Protein AF-A0A6G2DE54-F1 (afdb_monomer_lite)

Structure (mmCIF, N/CA/C/O backbone):
data_AF-A0A6G2DE54-F1
#
_entry.id   AF-A0A6G2DE54-F1
#
loop_
_atom_site.group_PDB
_atom_site.id
_atom_site.type_symbol
_atom_site.label_atom_id
_atom_site.label_alt_id
_atom_site.label_comp_id
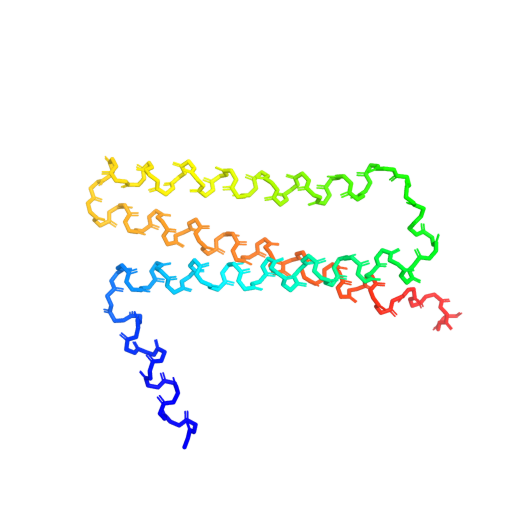_atom_site.label_asym_id
_atom_site.label_entity_id
_atom_site.label_seq_id
_atom_site.pdbx_PDB_ins_code
_atom_site.Cartn_x
_atom_site.Cartn_y
_atom_site.Cartn_z
_atom_site.occupancy
_atom_site.B_iso_or_equiv
_atom_site.auth_seq_id
_atom_site.auth_comp_id
_atom_site.auth_asym_id
_atom_site.auth_atom_id
_atom_site.pdbx_PDB_model_num
ATOM 1 N N . MET A 1 1 ? -22.912 -15.078 -10.789 1.00 60.75 1 MET A N 1
ATOM 2 C CA . MET A 1 1 ? -21.524 -14.977 -10.277 1.00 60.75 1 MET A CA 1
ATOM 3 C C . MET A 1 1 ? -21.071 -13.548 -9.947 1.00 60.75 1 MET A C 1
ATOM 5 O O . MET A 1 1 ? -20.451 -13.380 -8.910 1.00 60.75 1 MET A O 1
ATOM 9 N N . LYS A 1 2 ? -21.380 -12.504 -10.745 1.00 58.28 2 LYS A N 1
ATOM 10 C CA . LYS A 1 2 ? -20.959 -11.117 -10.420 1.00 58.28 2 LYS A CA 1
ATOM 11 C C . LYS A 1 2 ? -21.528 -10.578 -9.095 1.00 58.28 2 LYS A C 1
ATOM 13 O O . LYS A 1 2 ? -20.783 -9.979 -8.335 1.00 58.28 2 LYS A O 1
ATOM 18 N N . ILE A 1 3 ? -22.812 -10.804 -8.808 1.00 71.06 3 ILE A N 1
ATOM 19 C CA . ILE A 1 3 ? -23.468 -10.274 -7.595 1.00 71.06 3 ILE A CA 1
ATOM 20 C C . ILE A 1 3 ? -22.945 -10.966 -6.319 1.00 71.06 3 ILE A C 1
ATOM 22 O O . ILE A 1 3 ? -22.640 -10.293 -5.342 1.00 71.06 3 ILE A O 1
ATOM 26 N N . GLU A 1 4 ? -22.736 -12.284 -6.370 1.00 83.44 4 GLU A N 1
ATOM 27 C CA . GLU A 1 4 ? -22.188 -13.103 -5.272 1.00 83.44 4 GLU A CA 1
ATOM 28 C C . GLU A 1 4 ? -20.806 -12.620 -4.799 1.00 83.44 4 GLU A C 1
ATOM 30 O O . GLU A 1 4 ? -20.587 -12.438 -3.605 1.00 83.44 4 GLU A O 1
ATOM 35 N N . PHE A 1 5 ? -19.882 -12.346 -5.730 1.00 86.62 5 PHE A N 1
ATOM 36 C CA . PHE A 1 5 ? -18.521 -11.924 -5.385 1.00 86.62 5 PHE A CA 1
ATOM 37 C C . PHE A 1 5 ? -18.486 -10.553 -4.697 1.00 86.62 5 PHE A C 1
ATOM 39 O O . PHE A 1 5 ? -17.846 -10.394 -3.662 1.00 86.62 5 PHE A O 1
ATOM 46 N N . PHE A 1 6 ? -19.209 -9.558 -5.223 1.00 87.69 6 PHE A N 1
ATOM 47 C CA . PHE A 1 6 ? -19.276 -8.246 -4.573 1.00 87.69 6 PHE A CA 1
ATOM 48 C C . PHE A 1 6 ? -20.004 -8.302 -3.226 1.00 87.69 6 PHE A C 1
ATOM 50 O O . PHE A 1 6 ? -19.624 -7.573 -2.312 1.00 87.69 6 PHE A O 1
ATOM 57 N N . ASN A 1 7 ? -21.008 -9.171 -3.078 1.00 90.94 7 ASN A N 1
ATOM 58 C CA . ASN A 1 7 ? -21.667 -9.399 -1.792 1.00 90.94 7 ASN A CA 1
ATOM 59 C C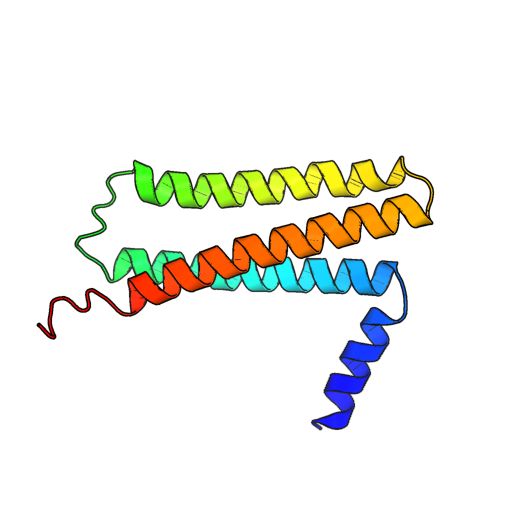 . ASN A 1 7 ? -20.711 -10.022 -0.772 1.00 90.94 7 ASN A C 1
ATOM 61 O O . ASN A 1 7 ? -20.685 -9.580 0.373 1.00 90.94 7 ASN A O 1
ATOM 65 N N . PHE A 1 8 ? -19.873 -10.972 -1.195 1.00 90.00 8 PHE A N 1
ATOM 66 C CA . PHE A 1 8 ? -18.811 -11.525 -0.360 1.00 90.00 8 PHE A CA 1
ATOM 67 C C . PHE A 1 8 ? -17.830 -10.436 0.095 1.00 90.00 8 PHE A C 1
ATOM 69 O O . PHE A 1 8 ? -17.629 -10.263 1.295 1.00 90.00 8 PHE A O 1
ATOM 76 N N . LEU A 1 9 ? -17.297 -9.627 -0.828 1.00 89.00 9 LEU A N 1
ATOM 77 C CA . LEU A 1 9 ? -16.396 -8.524 -0.469 1.00 89.00 9 LEU A CA 1
ATOM 78 C C . LEU A 1 9 ? -17.057 -7.542 0.506 1.00 89.00 9 LEU A C 1
ATOM 80 O O . LEU A 1 9 ? -16.436 -7.126 1.479 1.00 89.00 9 LEU A O 1
ATOM 84 N N . ARG A 1 10 ? -18.337 -7.214 0.282 1.00 90.38 10 ARG A N 1
ATOM 85 C CA . ARG A 1 10 ? -19.114 -6.374 1.201 1.00 90.38 10 ARG A CA 1
ATOM 86 C C . ARG A 1 10 ? -19.271 -7.015 2.572 1.00 90.38 10 ARG A C 1
ATOM 88 O O . ARG A 1 10 ? -19.157 -6.291 3.548 1.00 90.38 10 ARG A O 1
ATOM 95 N N . SER A 1 11 ? -19.502 -8.326 2.657 1.00 91.69 11 SER A N 1
ATOM 96 C CA . SER A 1 11 ? -19.612 -9.025 3.945 1.00 91.69 11 SER A CA 1
ATOM 97 C C . SER A 1 11 ? -18.306 -9.014 4.743 1.00 91.69 11 SER A C 1
ATOM 99 O O . SER A 1 11 ? -18.349 -8.870 5.958 1.00 91.69 11 SER A O 1
ATOM 101 N N . VAL A 1 12 ? -17.150 -9.073 4.071 1.00 90.31 12 VAL A N 1
ATOM 102 C CA . VAL A 1 12 ? -15.831 -9.040 4.728 1.00 90.31 12 VAL A CA 1
ATOM 103 C C . VAL A 1 12 ? -15.564 -7.687 5.395 1.00 90.31 12 VAL A C 1
ATOM 105 O O . VAL A 1 12 ? -14.931 -7.637 6.442 1.00 90.31 12 VAL A O 1
ATOM 108 N N . VAL A 1 13 ? -16.076 -6.592 4.829 1.00 93.75 13 VAL A N 1
ATOM 109 C CA . VAL A 1 13 ? -15.839 -5.226 5.330 1.00 93.75 13 VAL A CA 1
ATOM 110 C C . VAL A 1 13 ? -16.940 -4.703 6.262 1.00 93.75 13 VAL A C 1
ATOM 112 O O . VAL A 1 13 ? -16.984 -3.507 6.538 1.00 93.75 13 VAL A O 1
ATOM 115 N N . GLN A 1 14 ? -17.857 -5.561 6.729 1.00 92.69 14 GLN A N 1
ATOM 116 C CA . GLN A 1 14 ? -18.968 -5.141 7.600 1.00 92.69 14 GLN A CA 1
ATOM 117 C C . GLN A 1 14 ? -18.527 -4.738 9.010 1.00 92.69 14 GLN A C 1
ATOM 119 O O . GLN A 1 14 ? -19.244 -3.991 9.673 1.00 92.69 14 GLN A O 1
ATOM 124 N N . THR A 1 15 ? -17.378 -5.229 9.470 1.00 92.62 15 THR A N 1
ATOM 125 C CA . THR A 1 15 ? -16.807 -4.895 10.778 1.00 92.62 15 THR A CA 1
ATOM 126 C C . THR A 1 15 ? -15.579 -4.004 10.619 1.00 92.62 15 THR A C 1
ATOM 128 O O . THR A 1 15 ? -14.920 -4.018 9.577 1.00 92.62 15 THR A O 1
ATOM 131 N N . GLU A 1 16 ? -15.254 -3.242 11.664 1.00 90.25 16 GLU A N 1
ATOM 132 C CA . GLU A 1 16 ? -14.053 -2.398 11.706 1.00 90.25 16 GLU A CA 1
ATOM 133 C C . GLU A 1 16 ? -12.779 -3.233 11.483 1.00 90.25 16 GLU A C 1
ATOM 135 O O . GLU A 1 16 ? -11.989 -2.936 10.583 1.00 90.25 16 GLU A O 1
ATOM 140 N N . ASP A 1 17 ? -12.642 -4.350 12.200 1.00 87.19 17 ASP A N 1
ATOM 141 C CA . ASP A 1 17 ? -11.527 -5.290 12.031 1.00 87.19 17 ASP A CA 1
ATOM 142 C C . ASP A 1 17 ? -11.494 -5.911 10.630 1.00 87.19 17 ASP A C 1
ATOM 144 O O . ASP A 1 17 ? -10.434 -6.026 10.013 1.00 87.19 17 ASP A O 1
ATOM 148 N N . GLY A 1 18 ? -12.661 -6.282 10.094 1.00 90.94 18 GLY A N 1
ATOM 149 C CA . GLY A 1 18 ? -12.789 -6.856 8.758 1.00 90.94 18 GLY A CA 1
ATOM 150 C C . GLY A 1 18 ? -12.352 -5.880 7.667 1.00 90.94 18 GLY A C 1
ATOM 151 O O . GLY A 1 18 ? -11.638 -6.262 6.739 1.00 90.94 18 GLY A O 1
ATOM 152 N N . LEU A 1 19 ? -12.691 -4.597 7.814 1.00 92.94 19 LEU A N 1
ATOM 153 C CA . LEU A 1 19 ? -12.241 -3.532 6.921 1.00 92.94 19 LEU A CA 1
ATOM 154 C C . LEU A 1 19 ? -10.718 -3.339 6.978 1.00 92.94 19 LEU A C 1
ATOM 156 O O . LEU A 1 19 ? -10.086 -3.188 5.930 1.00 92.94 19 LEU A O 1
ATOM 160 N N . VAL A 1 20 ? -10.120 -3.355 8.174 1.00 90.50 20 VAL A N 1
ATOM 161 C CA . VAL A 1 20 ? -8.659 -3.246 8.337 1.00 90.50 20 VAL A CA 1
ATOM 162 C C . VAL A 1 20 ? -7.954 -4.450 7.712 1.00 90.50 20 VAL A C 1
ATOM 164 O O . VAL A 1 20 ? -7.030 -4.271 6.920 1.00 90.50 20 VAL A O 1
ATOM 167 N N . LEU A 1 21 ? -8.410 -5.673 7.995 1.00 91.25 21 LEU A N 1
ATOM 168 C CA . LEU A 1 21 ? -7.850 -6.894 7.407 1.00 91.25 21 LEU A CA 1
ATOM 169 C C . LEU A 1 21 ? -7.979 -6.905 5.882 1.00 91.25 21 LEU A C 1
ATOM 171 O O . LEU A 1 21 ? -7.035 -7.275 5.182 1.00 91.25 21 LEU A O 1
ATOM 175 N N . TYR A 1 22 ? -9.115 -6.445 5.358 1.00 93.62 22 TYR A N 1
ATOM 176 C CA . TYR A 1 22 ? -9.319 -6.284 3.924 1.00 93.62 22 TYR A CA 1
ATOM 177 C C . TYR A 1 22 ? -8.320 -5.293 3.312 1.00 93.62 22 TYR A C 1
ATOM 179 O O . TYR A 1 22 ? -7.715 -5.581 2.277 1.00 93.62 22 TYR A O 1
ATOM 187 N N . ALA A 1 23 ? -8.094 -4.149 3.964 1.00 93.12 23 ALA A N 1
ATOM 188 C CA . ALA A 1 23 ? -7.117 -3.161 3.516 1.00 93.12 23 ALA A CA 1
ATOM 189 C C . ALA A 1 23 ? -5.680 -3.713 3.543 1.00 93.12 23 ALA A C 1
ATOM 191 O O . ALA A 1 23 ? -4.936 -3.513 2.586 1.00 93.12 23 ALA A O 1
ATOM 192 N N . LEU A 1 24 ? -5.300 -4.462 4.583 1.00 91.81 24 LEU A N 1
ATOM 193 C CA . LEU A 1 24 ? -3.992 -5.122 4.665 1.00 91.81 24 LEU A CA 1
ATOM 194 C C . LEU A 1 24 ? -3.804 -6.167 3.557 1.00 91.81 24 LEU A C 1
ATOM 196 O O . LEU A 1 24 ? -2.755 -6.199 2.913 1.00 91.81 24 LEU A O 1
ATOM 200 N N . ALA A 1 25 ? -4.824 -6.983 3.278 1.00 92.69 25 ALA A N 1
ATOM 201 C CA . ALA A 1 25 ? -4.787 -7.944 2.176 1.00 92.69 25 ALA A CA 1
ATOM 202 C C . ALA A 1 25 ? -4.627 -7.248 0.812 1.00 92.69 25 ALA A C 1
ATOM 204 O O . ALA A 1 25 ? -3.870 -7.715 -0.048 1.00 92.69 25 ALA A O 1
ATOM 205 N N . LEU A 1 26 ? -5.295 -6.104 0.623 1.00 94.12 26 LEU A N 1
ATOM 206 C CA . LEU A 1 26 ? -5.144 -5.275 -0.570 1.00 94.12 26 LEU A CA 1
ATOM 207 C C . LEU A 1 26 ? -3.719 -4.717 -0.686 1.00 94.12 26 LEU A C 1
ATOM 209 O O . LEU A 1 26 ? -3.122 -4.821 -1.755 1.00 94.12 26 LEU A O 1
ATOM 213 N N . ILE A 1 27 ? -3.154 -4.198 0.408 1.00 93.12 27 ILE A N 1
ATOM 214 C CA . ILE A 1 27 ? -1.771 -3.704 0.468 1.00 93.12 27 ILE A CA 1
ATOM 215 C C . ILE A 1 27 ? -0.781 -4.793 0.050 1.00 93.12 27 ILE A C 1
ATOM 217 O O . ILE A 1 27 ? 0.036 -4.563 -0.839 1.00 93.12 27 ILE A O 1
ATOM 221 N N . VAL A 1 28 ? -0.877 -5.989 0.638 1.00 92.19 28 VAL A N 1
ATOM 222 C CA . VAL A 1 28 ? 0.013 -7.114 0.305 1.00 92.19 28 VAL A CA 1
ATOM 223 C C . VAL A 1 28 ? -0.106 -7.476 -1.175 1.00 92.19 28 VAL A C 1
ATOM 225 O O . VAL A 1 28 ? 0.903 -7.634 -1.860 1.00 92.19 28 VAL A O 1
ATOM 228 N N . SER A 1 29 ? -1.333 -7.546 -1.694 1.00 93.94 29 SER A N 1
ATOM 229 C CA . SER A 1 29 ? -1.579 -7.835 -3.111 1.00 93.94 29 SER A CA 1
ATOM 230 C C . SER A 1 29 ? -0.953 -6.774 -4.023 1.00 93.94 29 SER A C 1
ATOM 232 O O . SER A 1 29 ? -0.300 -7.110 -5.011 1.00 93.94 29 SER A O 1
ATOM 234 N N . MET A 1 30 ? -1.103 -5.491 -3.680 1.00 93.31 30 MET A N 1
ATOM 235 C CA . MET A 1 30 ? -0.510 -4.381 -4.426 1.00 93.31 30 MET A CA 1
ATOM 236 C C . MET A 1 30 ? 1.019 -4.399 -4.371 1.00 93.31 30 MET A C 1
ATOM 238 O O . MET A 1 30 ? 1.649 -4.170 -5.397 1.00 93.31 30 MET A O 1
ATOM 242 N N . GLU A 1 31 ? 1.624 -4.707 -3.222 1.00 91.00 31 GLU A N 1
ATOM 243 C CA . GLU A 1 31 ? 3.081 -4.808 -3.078 1.00 91.00 31 GLU A CA 1
ATOM 244 C C . GLU A 1 31 ? 3.679 -5.942 -3.913 1.00 91.00 31 GLU A C 1
ATOM 246 O O . GLU A 1 31 ? 4.735 -5.754 -4.522 1.00 91.00 31 GLU A O 1
ATOM 251 N N . ILE A 1 32 ? 2.995 -7.090 -3.999 1.00 91.25 32 ILE A N 1
ATOM 252 C CA . ILE A 1 32 ? 3.403 -8.203 -4.868 1.00 91.25 32 ILE A CA 1
ATOM 253 C C . ILE A 1 32 ? 3.397 -7.753 -6.331 1.00 91.25 32 ILE A C 1
ATOM 255 O O . ILE A 1 32 ? 4.392 -7.930 -7.036 1.00 91.25 32 ILE A O 1
ATOM 259 N N . ILE A 1 33 ? 2.303 -7.133 -6.789 1.00 92.31 33 ILE A N 1
ATOM 260 C CA . ILE A 1 33 ? 2.196 -6.631 -8.167 1.00 92.31 33 ILE A CA 1
ATOM 261 C C . ILE A 1 33 ? 3.258 -5.558 -8.425 1.00 92.31 33 ILE A C 1
ATOM 263 O O . ILE A 1 33 ? 3.905 -5.562 -9.473 1.00 92.31 33 ILE A O 1
ATOM 267 N N . ASP A 1 34 ? 3.475 -4.653 -7.474 1.00 89.00 34 ASP A N 1
ATOM 268 C CA . ASP A 1 34 ? 4.446 -3.572 -7.605 1.00 89.00 34 ASP A CA 1
ATOM 269 C C . ASP A 1 34 ? 5.881 -4.097 -7.664 1.00 89.00 34 ASP A C 1
ATOM 271 O O . ASP A 1 34 ? 6.681 -3.629 -8.469 1.00 89.00 34 ASP A O 1
ATOM 275 N N . PHE A 1 35 ? 6.208 -5.112 -6.863 1.00 86.44 35 PHE A N 1
ATOM 276 C CA . PHE A 1 35 ? 7.503 -5.778 -6.931 1.00 86.44 35 PHE A CA 1
ATOM 277 C C . PHE A 1 35 ? 7.716 -6.441 -8.296 1.00 86.44 35 PHE A C 1
ATOM 279 O O . PHE A 1 35 ? 8.710 -6.158 -8.959 1.00 86.44 35 PHE A O 1
ATOM 286 N N . VAL A 1 36 ? 6.755 -7.249 -8.758 1.00 88.56 36 VAL A N 1
ATOM 287 C CA . VAL A 1 36 ? 6.843 -7.935 -10.057 1.00 88.56 36 VAL A CA 1
ATOM 288 C C . VAL A 1 36 ? 6.970 -6.931 -11.207 1.00 88.56 36 VAL A C 1
ATOM 290 O O . VAL A 1 36 ? 7.867 -7.054 -12.039 1.00 88.56 36 VAL A O 1
ATOM 293 N N . THR A 1 37 ? 6.112 -5.909 -11.249 1.00 86.88 37 THR A N 1
ATOM 294 C CA . THR A 1 37 ? 6.147 -4.882 -12.306 1.00 86.88 37 THR A CA 1
ATOM 295 C C . THR A 1 37 ? 7.422 -4.045 -12.258 1.00 86.88 37 THR A C 1
ATOM 297 O O . THR A 1 37 ? 7.978 -3.743 -13.312 1.00 86.88 37 THR A O 1
ATOM 300 N N . GLY A 1 38 ? 7.935 -3.730 -11.066 1.00 83.25 38 GLY A N 1
ATOM 301 C CA . GLY A 1 38 ? 9.221 -3.059 -10.883 1.00 83.25 38 GLY A CA 1
ATOM 302 C C . GLY A 1 38 ? 10.407 -3.896 -11.368 1.00 83.25 38 GLY A C 1
ATOM 303 O O . GLY A 1 38 ? 11.282 -3.369 -12.056 1.00 83.25 38 GLY A O 1
ATOM 304 N N . THR A 1 39 ? 10.421 -5.203 -11.083 1.00 82.12 39 THR A N 1
ATOM 305 C CA . THR A 1 39 ? 11.453 -6.128 -11.577 1.00 82.12 39 THR A CA 1
ATOM 306 C C . THR A 1 39 ? 11.428 -6.227 -13.099 1.00 82.12 39 THR A C 1
ATOM 308 O O . THR A 1 39 ? 12.470 -6.089 -13.735 1.00 82.12 39 THR A O 1
ATOM 311 N N . ILE A 1 40 ? 10.248 -6.402 -13.702 1.00 83.56 40 ILE A N 1
ATOM 312 C CA . ILE A 1 40 ? 10.109 -6.450 -15.165 1.00 83.56 40 ILE A CA 1
ATOM 313 C C . ILE A 1 40 ? 10.568 -5.122 -15.788 1.00 83.56 40 ILE A C 1
ATOM 315 O O . ILE A 1 40 ? 11.318 -5.128 -16.762 1.00 83.56 40 ILE A O 1
ATOM 319 N N . ALA A 1 41 ? 10.183 -3.980 -15.207 1.00 80.44 41 ALA A N 1
ATOM 320 C CA . ALA A 1 41 ? 10.577 -2.660 -15.698 1.00 80.44 41 ALA A CA 1
ATOM 321 C C . ALA A 1 41 ? 12.099 -2.456 -15.699 1.00 80.44 41 ALA A C 1
ATOM 323 O O . ALA A 1 41 ? 12.623 -1.826 -16.617 1.00 80.44 41 ALA A O 1
ATOM 324 N N . ALA A 1 42 ? 12.794 -2.989 -14.690 1.00 76.00 42 ALA A N 1
ATOM 325 C CA . ALA A 1 42 ? 14.250 -2.945 -14.598 1.00 76.00 42 ALA A CA 1
ATOM 326 C C . ALA A 1 42 ? 14.939 -3.857 -15.626 1.00 76.00 42 ALA A C 1
ATOM 328 O O . ALA A 1 42 ? 15.985 -3.491 -16.143 1.00 76.00 42 ALA A O 1
ATOM 329 N N . ILE A 1 43 ? 14.355 -5.018 -15.945 1.00 76.19 43 ILE A N 1
ATOM 330 C CA . ILE A 1 43 ? 14.902 -5.941 -16.955 1.00 76.19 43 ILE A CA 1
ATOM 331 C C . ILE A 1 43 ? 14.747 -5.372 -18.375 1.00 76.19 43 ILE A C 1
ATOM 333 O O . ILE A 1 43 ? 15.642 -5.533 -19.199 1.00 76.19 43 ILE A O 1
ATOM 337 N N . ILE A 1 44 ? 13.614 -4.726 -18.676 1.00 74.56 44 ILE A N 1
ATOM 338 C CA . ILE A 1 44 ? 13.281 -4.273 -20.039 1.00 74.56 44 ILE A CA 1
ATOM 339 C C . ILE A 1 44 ? 13.984 -2.963 -20.424 1.00 74.56 44 ILE A C 1
ATOM 341 O O . ILE A 1 44 ? 14.229 -2.744 -21.607 1.00 74.56 44 ILE A O 1
ATOM 345 N N . ASN A 1 45 ? 14.307 -2.084 -19.471 1.00 67.00 45 ASN A N 1
ATOM 346 C CA . ASN A 1 45 ? 14.933 -0.795 -19.772 1.00 67.00 45 ASN A CA 1
ATOM 347 C C . ASN A 1 45 ? 16.464 -0.861 -19.612 1.00 67.00 45 ASN A C 1
ATOM 349 O O . ASN A 1 45 ? 16.940 -0.745 -18.482 1.00 67.00 45 ASN A O 1
ATOM 353 N N . PRO A 1 46 ? 17.249 -0.965 -20.704 1.00 59.19 46 PRO A N 1
ATOM 354 C CA . PRO A 1 46 ? 18.714 -0.999 -20.632 1.00 59.19 46 PRO A CA 1
ATOM 355 C C . PRO A 1 46 ? 19.331 0.316 -20.119 1.00 59.19 46 PRO A C 1
ATOM 357 O O . PRO A 1 46 ? 20.439 0.293 -19.591 1.00 59.19 46 PRO A O 1
ATOM 360 N N . ASP A 1 47 ? 18.602 1.439 -20.216 1.00 59.88 47 ASP A N 1
ATOM 361 C CA . ASP A 1 47 ? 18.985 2.751 -19.658 1.00 59.88 47 ASP A CA 1
ATOM 362 C C . ASP A 1 47 ? 18.795 2.844 -18.141 1.00 59.88 47 ASP A C 1
ATOM 364 O O . ASP A 1 47 ? 19.366 3.723 -17.485 1.00 59.88 47 ASP A O 1
ATOM 368 N N . ILE A 1 48 ? 18.019 1.926 -17.550 1.00 57.06 48 ILE A N 1
ATOM 369 C CA . ILE A 1 48 ? 18.125 1.659 -16.120 1.00 57.06 48 ILE A CA 1
ATOM 370 C C . ILE A 1 48 ? 19.406 0.845 -15.973 1.00 57.06 48 ILE A C 1
ATOM 372 O O . ILE A 1 48 ? 19.388 -0.354 -15.701 1.00 57.06 48 ILE A O 1
ATOM 376 N N . GLU A 1 49 ? 20.551 1.515 -16.148 1.00 49.50 49 GLU A N 1
ATOM 377 C CA . GLU A 1 49 ? 21.779 1.023 -15.560 1.00 49.50 49 GLU A CA 1
ATOM 378 C C . GLU A 1 49 ? 21.406 0.667 -14.125 1.00 49.50 49 GLU A C 1
ATOM 380 O O . GLU A 1 49 ? 20.803 1.472 -13.402 1.00 49.50 49 GLU A O 1
ATOM 385 N N . TYR A 1 50 ? 21.794 -0.521 -13.683 1.00 49.00 50 TYR A N 1
ATOM 386 C CA . TYR A 1 50 ? 21.797 -0.881 -12.272 1.00 49.00 50 TYR A CA 1
ATOM 387 C C . TYR A 1 50 ? 22.829 -0.007 -11.515 1.00 49.00 50 TYR A C 1
ATOM 389 O O . TYR A 1 50 ? 23.576 -0.480 -10.666 1.00 49.00 50 TYR A O 1
ATOM 397 N N . LYS A 1 51 ? 22.909 1.299 -11.815 1.00 49.06 51 LYS A N 1
ATOM 398 C CA . LYS A 1 51 ? 23.425 2.343 -10.948 1.00 49.06 51 LYS A CA 1
ATOM 399 C C . LYS A 1 51 ? 22.593 2.248 -9.690 1.00 49.06 51 LYS A C 1
ATOM 401 O O . LYS A 1 51 ? 21.470 2.742 -9.605 1.00 49.06 51 LYS A O 1
ATOM 406 N N . SER A 1 52 ? 23.170 1.537 -8.734 1.00 54.50 52 SER A N 1
ATOM 407 C CA . SER A 1 52 ? 22.531 0.955 -7.562 1.00 54.50 52 SER A CA 1
ATOM 408 C C . SER A 1 52 ? 21.560 1.888 -6.829 1.00 54.50 52 SER A C 1
ATOM 410 O O . SER A 1 52 ? 20.595 1.422 -6.243 1.00 54.50 52 SER A O 1
ATOM 412 N N . LYS A 1 53 ? 21.726 3.208 -6.926 1.00 58.00 53 LYS A N 1
ATOM 413 C CA . LYS A 1 53 ? 20.932 4.219 -6.225 1.00 58.00 53 LYS A CA 1
ATOM 414 C C . LYS A 1 53 ? 19.430 4.224 -6.550 1.00 58.00 53 LYS A C 1
ATOM 416 O O . LYS A 1 53 ? 18.644 4.374 -5.622 1.00 58.00 53 LYS A O 1
ATOM 421 N N . ILE A 1 54 ? 18.999 4.058 -7.808 1.00 64.44 54 ILE A N 1
ATOM 422 C CA . ILE A 1 54 ? 17.559 4.174 -8.152 1.00 64.44 54 ILE A CA 1
ATOM 423 C C . ILE A 1 54 ? 16.785 2.918 -7.725 1.00 64.44 54 ILE A C 1
ATOM 425 O O . ILE A 1 54 ? 15.739 3.025 -7.085 1.00 64.44 54 ILE A O 1
ATOM 429 N N . GLY A 1 55 ? 17.322 1.730 -8.023 1.00 64.06 55 GLY A N 1
ATOM 430 C CA . GLY A 1 55 ? 16.739 0.458 -7.583 1.00 64.06 55 GLY A CA 1
ATOM 431 C C . GLY A 1 55 ? 16.747 0.310 -6.057 1.00 64.06 55 GLY A C 1
ATOM 432 O O . GLY A 1 55 ? 15.732 -0.069 -5.472 1.00 64.06 55 GLY A O 1
ATOM 433 N N . ILE A 1 56 ? 17.850 0.695 -5.400 1.00 67.81 56 ILE A N 1
ATOM 434 C CA . ILE A 1 56 ? 17.962 0.671 -3.933 1.00 67.81 56 ILE A CA 1
ATOM 435 C C . ILE A 1 56 ? 16.978 1.650 -3.289 1.00 67.81 56 ILE A C 1
ATOM 437 O O . ILE A 1 56 ? 16.314 1.263 -2.335 1.00 67.81 56 ILE A O 1
ATOM 441 N N . ASN A 1 57 ? 16.808 2.873 -3.806 1.00 73.56 57 ASN A N 1
ATOM 442 C CA . ASN A 1 57 ? 15.827 3.809 -3.242 1.00 73.56 57 ASN A CA 1
ATOM 443 C C . ASN A 1 57 ? 14.388 3.285 -3.348 1.00 73.56 57 ASN A C 1
ATOM 445 O O . ASN A 1 57 ? 13.606 3.462 -2.415 1.00 73.56 57 ASN A O 1
ATOM 449 N N . GLY A 1 58 ? 14.041 2.611 -4.450 1.00 72.19 58 GLY A N 1
ATOM 450 C CA . GLY A 1 58 ? 12.736 1.962 -4.597 1.00 72.19 58 GLY A CA 1
ATOM 451 C C . GLY A 1 58 ? 12.517 0.850 -3.566 1.00 72.19 58 GLY A C 1
ATOM 452 O O . GLY A 1 58 ? 11.462 0.788 -2.935 1.00 72.19 58 GLY A O 1
ATOM 453 N N . LEU A 1 59 ? 13.534 0.014 -3.340 1.00 75.94 59 LEU A N 1
ATOM 454 C CA . LEU A 1 59 ? 13.481 -1.056 -2.342 1.00 75.94 59 LEU A CA 1
ATOM 455 C C . LEU A 1 59 ? 13.451 -0.509 -0.905 1.00 75.94 59 LEU A C 1
ATOM 457 O O . LEU A 1 59 ? 12.668 -0.982 -0.086 1.00 75.94 59 LEU A O 1
ATOM 461 N N . LEU A 1 60 ? 14.243 0.523 -0.603 1.00 77.62 60 LEU A N 1
ATOM 462 C CA . LEU A 1 60 ? 14.249 1.197 0.698 1.00 77.62 60 LEU A CA 1
ATOM 463 C C . LEU A 1 60 ? 12.896 1.839 1.010 1.00 77.62 60 LEU A C 1
ATOM 465 O O . LEU A 1 60 ? 12.424 1.712 2.136 1.00 77.62 60 LEU A O 1
ATOM 469 N N . ARG A 1 61 ? 12.234 2.460 0.022 1.00 76.50 61 ARG A N 1
ATOM 470 C CA . ARG A 1 61 ? 10.868 2.991 0.173 1.00 76.50 61 ARG A CA 1
ATOM 471 C C . ARG A 1 61 ? 9.893 1.886 0.593 1.00 76.50 61 ARG A C 1
ATOM 473 O O . ARG A 1 61 ? 9.170 2.066 1.569 1.00 76.50 61 ARG A O 1
ATOM 480 N N . LYS A 1 62 ? 9.935 0.720 -0.061 1.00 80.75 62 LYS A N 1
ATOM 481 C CA . LYS A 1 62 ? 9.097 -0.445 0.290 1.00 80.75 62 LYS A CA 1
ATOM 482 C C . LYS A 1 62 ? 9.380 -0.964 1.699 1.00 80.75 62 LYS A C 1
ATOM 484 O O . LYS A 1 62 ? 8.459 -1.119 2.493 1.00 80.75 62 LYS A O 1
ATOM 489 N N . ILE A 1 63 ? 10.655 -1.170 2.035 1.00 84.25 63 ILE A N 1
ATOM 490 C CA . ILE A 1 63 ? 11.062 -1.638 3.368 1.00 84.25 63 ILE A CA 1
ATOM 491 C C . ILE A 1 63 ? 10.630 -0.633 4.442 1.00 84.25 63 ILE A C 1
ATOM 493 O O . ILE A 1 63 ? 10.069 -1.037 5.456 1.00 84.25 63 ILE A O 1
ATOM 497 N N . SER A 1 64 ? 10.822 0.670 4.211 1.00 82.38 64 SER A N 1
ATOM 498 C CA . SER A 1 64 ? 10.394 1.716 5.147 1.00 82.38 64 SER A CA 1
ATOM 499 C C . SER A 1 64 ? 8.882 1.733 5.354 1.00 82.38 64 SER A C 1
ATOM 501 O O . SER A 1 64 ? 8.428 1.893 6.484 1.00 82.38 64 SER A O 1
ATOM 503 N N . GLY A 1 65 ? 8.103 1.495 4.296 1.00 83.81 65 GLY A N 1
ATOM 504 C CA . GLY A 1 65 ? 6.659 1.375 4.394 1.00 83.81 65 GLY A CA 1
ATOM 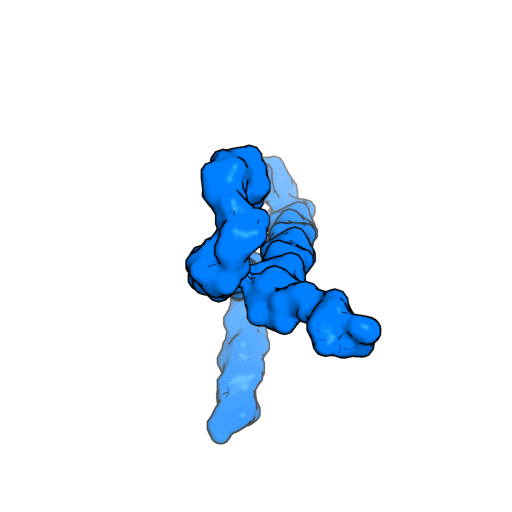505 C C . GLY A 1 65 ? 6.249 0.173 5.247 1.00 83.81 65 GLY A C 1
ATOM 506 O O . GLY A 1 65 ? 5.435 0.311 6.158 1.00 83.81 65 GLY A O 1
ATOM 507 N N . VAL A 1 66 ? 6.791 -1.011 4.962 1.00 85.94 66 VAL A N 1
ATOM 508 C CA . VAL A 1 66 ? 6.445 -2.229 5.713 1.00 85.94 66 VAL A CA 1
ATOM 509 C C . VAL A 1 66 ? 6.877 -2.107 7.179 1.00 85.94 66 VAL A C 1
ATOM 511 O O . VAL A 1 66 ? 6.129 -2.500 8.072 1.00 85.94 66 VAL A O 1
ATOM 514 N N . LEU A 1 67 ? 8.039 -1.501 7.449 1.00 87.56 67 LEU A N 1
ATOM 515 C CA . LEU A 1 67 ? 8.482 -1.164 8.807 1.00 87.56 67 LEU A CA 1
ATOM 516 C C . LEU A 1 67 ? 7.509 -0.216 9.509 1.00 87.56 67 LEU A C 1
ATOM 518 O O . LEU A 1 67 ? 7.188 -0.431 10.676 1.00 87.56 67 LEU A O 1
ATOM 522 N N . LEU A 1 68 ? 7.004 0.795 8.797 1.00 86.50 68 LEU A N 1
ATOM 523 C CA . LEU A 1 68 ? 5.999 1.705 9.330 1.00 86.50 68 LEU A CA 1
ATOM 524 C C . LEU A 1 68 ? 4.736 0.935 9.740 1.00 86.50 68 LEU A C 1
ATOM 526 O O . LEU A 1 68 ? 4.272 1.097 10.863 1.00 86.50 68 LEU A O 1
ATOM 530 N N . LEU A 1 69 ? 4.220 0.044 8.887 1.00 89.44 69 LEU A N 1
ATOM 531 C CA . LEU A 1 69 ? 3.060 -0.789 9.226 1.00 89.44 69 LEU A CA 1
ATOM 532 C C . LEU A 1 69 ? 3.334 -1.701 10.430 1.00 89.44 69 LEU A C 1
ATOM 534 O O . LEU A 1 69 ? 2.507 -1.771 11.337 1.00 89.44 69 LEU A O 1
ATOM 538 N N . MET A 1 70 ? 4.504 -2.345 10.488 1.00 89.50 70 MET A N 1
ATOM 539 C CA . MET A 1 70 ? 4.885 -3.215 11.608 1.00 89.50 70 MET A CA 1
ATOM 540 C C . MET A 1 70 ? 4.936 -2.491 12.957 1.00 89.50 70 MET A C 1
ATOM 542 O O . MET A 1 70 ? 4.701 -3.123 13.981 1.00 89.50 70 MET A O 1
ATOM 546 N N . ILE A 1 71 ? 5.240 -1.192 12.974 1.00 90.00 71 ILE A N 1
ATOM 547 C CA . ILE A 1 71 ? 5.279 -0.391 14.204 1.00 90.00 71 ILE A CA 1
ATOM 548 C C . ILE A 1 71 ? 3.901 0.197 14.513 1.00 90.00 71 ILE A C 1
ATOM 550 O O . ILE A 1 71 ? 3.440 0.140 15.653 1.00 90.00 71 ILE A O 1
ATOM 554 N N . LEU A 1 72 ? 3.237 0.771 13.508 1.00 89.12 72 LEU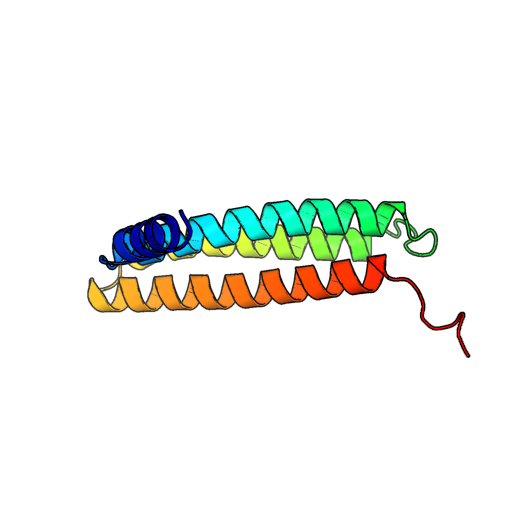 A N 1
ATOM 555 C CA . LEU A 1 72 ? 2.002 1.515 13.722 1.00 89.12 72 LEU A CA 1
ATOM 556 C C . LEU A 1 72 ? 0.791 0.610 13.975 1.00 89.12 72 LEU A C 1
ATOM 558 O O . LEU A 1 72 ? -0.116 1.032 14.690 1.00 89.12 72 LEU A O 1
ATOM 562 N N . ILE A 1 73 ? 0.782 -0.623 13.448 1.00 89.50 73 ILE A N 1
ATOM 563 C CA . ILE A 1 73 ? -0.311 -1.570 13.703 1.00 89.50 73 ILE A CA 1
ATOM 564 C C . ILE A 1 73 ? -0.359 -1.983 15.184 1.00 89.50 73 ILE A C 1
ATOM 566 O O . ILE A 1 73 ? -1.398 -1.805 15.805 1.00 89.50 73 ILE A O 1
ATOM 570 N N . PRO A 1 74 ? 0.730 -2.456 15.819 1.00 89.44 74 PRO A N 1
ATOM 571 C CA . PRO A 1 74 ? 0.720 -2.708 17.260 1.00 89.44 74 PRO A CA 1
ATOM 572 C C . PRO A 1 74 ? 0.501 -1.439 18.089 1.00 89.44 74 PRO A C 1
ATOM 574 O O . PRO A 1 74 ? -0.179 -1.483 19.112 1.00 89.44 74 PRO A O 1
ATOM 577 N N . ALA A 1 75 ? 1.047 -0.297 17.653 1.00 89.19 75 ALA A N 1
ATOM 578 C CA . ALA A 1 75 ? 0.876 0.967 18.364 1.00 89.19 75 ALA A CA 1
ATOM 579 C C . ALA A 1 75 ? -0.591 1.418 18.431 1.00 89.19 75 ALA A C 1
ATOM 581 O O . ALA A 1 75 ? -0.973 2.086 19.390 1.00 89.19 75 ALA A O 1
ATOM 582 N N . SER A 1 76 ? -1.434 1.033 17.465 1.00 88.94 76 SER A N 1
ATOM 583 C CA . SER A 1 76 ? -2.853 1.394 17.486 1.00 88.94 76 SER A CA 1
ATOM 584 C C . SER A 1 76 ? -3.617 0.776 18.657 1.00 88.94 76 SER A C 1
ATOM 586 O O . SER A 1 76 ? -4.638 1.326 19.055 1.00 88.94 76 SER A O 1
ATOM 588 N N . VAL A 1 77 ? -3.127 -0.332 19.226 1.00 88.75 77 VAL A N 1
ATOM 589 C CA . VAL A 1 77 ? -3.726 -0.997 20.398 1.00 88.75 77 VAL A CA 1
ATOM 590 C C . VAL A 1 77 ? -3.605 -0.129 21.657 1.00 88.75 77 VAL A C 1
ATOM 592 O O . VAL A 1 77 ? -4.377 -0.283 22.597 1.00 88.75 77 VAL A O 1
ATOM 595 N N . LEU A 1 78 ? -2.662 0.819 21.677 1.00 91.31 78 LEU A N 1
ATOM 596 C CA . LEU A 1 78 ? -2.493 1.773 22.777 1.00 91.31 78 LEU A CA 1
ATOM 597 C C . LEU A 1 78 ? -3.527 2.908 22.744 1.00 91.31 78 LEU A C 1
ATOM 599 O O . LEU A 1 78 ? -3.623 3.681 23.697 1.00 91.31 78 LEU A O 1
ATOM 603 N N . LEU A 1 79 ? -4.267 3.047 21.642 1.00 90.69 79 LEU A N 1
ATOM 604 C CA . LEU A 1 79 ? -5.264 4.092 21.460 1.00 90.69 79 LEU A CA 1
ATOM 605 C C . LEU A 1 79 ? -6.654 3.588 21.876 1.00 90.69 79 LEU A C 1
ATOM 607 O O . LEU A 1 79 ? -6.939 2.397 21.757 1.00 90.69 79 LEU A O 1
ATOM 611 N N . PRO A 1 80 ? -7.557 4.486 22.317 1.00 91.31 80 PRO A N 1
ATOM 612 C CA . PRO A 1 80 ? -8.958 4.135 22.531 1.00 91.31 80 PRO A CA 1
ATOM 613 C C . PRO A 1 80 ? -9.556 3.495 21.277 1.00 91.31 80 PRO A C 1
ATOM 615 O O . PRO A 1 80 ? -9.272 3.964 20.180 1.00 91.31 80 PRO A O 1
ATOM 618 N N . GLU A 1 81 ? -10.416 2.490 21.443 1.00 82.44 81 GLU A N 1
ATOM 619 C CA . GLU A 1 81 ? -10.936 1.612 20.377 1.00 82.44 81 GLU A CA 1
ATOM 620 C C . GLU A 1 81 ? -11.272 2.352 19.065 1.00 82.44 81 GLU A C 1
ATOM 622 O O . GLU A 1 81 ? -10.653 2.113 18.028 1.00 82.44 81 GLU A O 1
ATOM 627 N N . LYS A 1 82 ? -12.145 3.368 19.130 1.00 87.50 82 LYS A N 1
ATOM 628 C CA . LYS A 1 82 ? -12.540 4.163 17.951 1.00 87.50 82 LYS A CA 1
ATOM 629 C C . LYS A 1 82 ? -11.397 4.975 17.338 1.00 87.50 82 LYS A C 1
ATOM 631 O O . LYS A 1 82 ? -11.334 5.149 16.124 1.00 87.50 82 LYS A O 1
ATOM 636 N N . THR A 1 83 ? -10.493 5.490 18.165 1.00 90.25 83 THR A N 1
ATOM 637 C CA . THR A 1 83 ? -9.321 6.252 17.714 1.00 90.25 83 THR A CA 1
ATOM 638 C C . THR A 1 83 ? -8.289 5.326 17.072 1.00 90.25 83 THR A C 1
ATOM 640 O O . THR A 1 83 ? -7.714 5.681 16.045 1.00 90.25 83 THR A O 1
ATOM 643 N N . GLY A 1 84 ? -8.086 4.134 17.640 1.00 89.88 84 GLY A N 1
ATOM 644 C CA . GLY A 1 84 ? -7.207 3.096 17.106 1.00 89.88 84 GLY A CA 1
ATOM 645 C C . GLY A 1 84 ? -7.644 2.643 15.716 1.00 89.88 84 GLY A C 1
ATOM 646 O O . GLY A 1 84 ? -6.819 2.612 14.803 1.00 89.88 84 GLY A O 1
ATOM 647 N N . PHE A 1 85 ? -8.944 2.403 15.519 1.00 90.81 85 PHE A N 1
ATOM 648 C CA . PHE A 1 85 ? -9.499 2.077 14.204 1.00 90.81 85 PHE A CA 1
ATOM 649 C C . PHE A 1 85 ? -9.265 3.192 13.175 1.00 90.81 85 PHE A C 1
ATOM 651 O O . PHE A 1 85 ? -8.703 2.940 12.108 1.00 90.81 85 PHE A O 1
ATOM 658 N N . VAL A 1 86 ? -9.643 4.438 13.489 1.00 92.50 86 VAL A N 1
ATOM 659 C CA . VAL A 1 86 ? -9.472 5.576 12.564 1.00 92.50 86 VAL A CA 1
ATOM 660 C C . VAL A 1 86 ? -7.999 5.779 12.202 1.00 92.50 86 VAL A C 1
ATOM 662 O O . VAL A 1 86 ? -7.672 6.041 11.041 1.00 92.50 86 VAL A O 1
ATOM 665 N N . PHE A 1 87 ? -7.104 5.620 13.176 1.00 92.75 87 PHE A N 1
ATOM 666 C CA . PHE A 1 87 ? -5.662 5.687 12.978 1.00 92.75 87 PHE A CA 1
ATOM 667 C C . PHE A 1 87 ? -5.165 4.598 12.014 1.00 92.75 87 PHE A C 1
ATOM 669 O O . PHE A 1 87 ? -4.556 4.927 10.993 1.00 92.75 87 PHE A O 1
ATOM 676 N N . LEU A 1 88 ? -5.488 3.324 12.275 1.00 92.44 88 LEU A N 1
ATOM 677 C CA . LEU A 1 88 ? -5.133 2.193 11.404 1.00 92.44 88 LEU A CA 1
ATOM 678 C C . LEU A 1 88 ? -5.667 2.368 9.987 1.00 92.44 88 LEU A C 1
ATOM 680 O O . LEU A 1 88 ? -4.932 2.183 9.015 1.00 92.44 88 LEU A O 1
ATOM 684 N N . HIS A 1 89 ? -6.941 2.738 9.869 1.00 91.50 89 HIS A N 1
ATOM 685 C CA . HIS A 1 89 ? -7.592 2.924 8.583 1.00 91.50 89 HIS A CA 1
ATOM 686 C C . HIS A 1 89 ? -6.902 4.028 7.770 1.00 91.50 89 HIS A C 1
ATOM 688 O O . HIS A 1 89 ? -6.617 3.841 6.587 1.00 91.50 89 HIS A O 1
ATOM 694 N N . SER A 1 90 ? -6.540 5.139 8.419 1.00 93.06 90 SER A N 1
ATOM 695 C CA . SER A 1 90 ? -5.821 6.251 7.783 1.00 93.06 90 SER A CA 1
ATOM 696 C C . SER A 1 90 ? -4.431 5.841 7.292 1.00 93.06 90 SER A C 1
ATOM 698 O O . SER A 1 90 ? -4.047 6.179 6.172 1.00 93.06 90 SER A O 1
ATOM 700 N N . ILE A 1 91 ? -3.686 5.075 8.096 1.00 92.69 91 ILE A N 1
ATOM 701 C CA . ILE A 1 91 ? -2.367 4.553 7.708 1.00 92.69 91 ILE A CA 1
ATOM 702 C C . ILE A 1 91 ? -2.490 3.609 6.515 1.00 92.69 91 ILE A C 1
ATOM 704 O O . ILE A 1 91 ? -1.723 3.732 5.561 1.00 92.69 91 ILE A O 1
ATOM 708 N N . CYS A 1 92 ? -3.467 2.698 6.540 1.00 92.94 92 CYS A N 1
ATOM 709 C CA . CYS A 1 92 ? -3.697 1.768 5.440 1.00 92.94 92 CYS A CA 1
ATOM 710 C C . CYS A 1 92 ? -4.027 2.516 4.143 1.00 92.94 92 CYS A C 1
ATOM 712 O O . CYS A 1 92 ? -3.438 2.224 3.106 1.00 92.94 92 CYS A O 1
ATOM 714 N N . LEU A 1 93 ? -4.909 3.519 4.193 1.00 93.25 93 LEU A N 1
ATOM 715 C CA . LEU A 1 93 ? -5.234 4.345 3.026 1.00 93.25 93 LEU A CA 1
ATOM 716 C C . LEU A 1 93 ? -4.018 5.113 2.495 1.00 93.25 93 LEU A C 1
ATOM 718 O O . LEU A 1 93 ? -3.787 5.128 1.285 1.00 93.25 93 LEU A O 1
ATOM 722 N N . GLY A 1 94 ? -3.221 5.715 3.382 1.00 92.44 94 GLY A N 1
ATOM 723 C CA . GLY A 1 94 ? -1.984 6.395 2.999 1.00 92.44 94 GLY A CA 1
ATOM 724 C C . GLY A 1 94 ? -0.995 5.443 2.325 1.00 92.44 94 GLY A C 1
ATOM 725 O O . GLY A 1 94 ? -0.450 5.759 1.269 1.00 92.44 94 GLY A O 1
ATOM 726 N N . TYR A 1 95 ? -0.824 4.243 2.883 1.00 92.00 95 TYR A N 1
ATOM 727 C CA . TYR A 1 95 ? 0.026 3.207 2.307 1.00 92.00 95 TYR A CA 1
ATOM 728 C C . TYR A 1 95 ? -0.454 2.788 0.914 1.00 92.00 95 TYR A C 1
ATOM 730 O O . TYR A 1 95 ? 0.325 2.803 -0.035 1.00 92.00 95 TYR A O 1
ATOM 738 N N . ILE A 1 96 ? -1.750 2.485 0.770 1.00 93.06 96 ILE A N 1
ATOM 739 C CA . ILE A 1 96 ? -2.374 2.138 -0.515 1.00 93.06 96 ILE A CA 1
ATOM 740 C C . ILE A 1 96 ? -2.103 3.233 -1.550 1.00 93.06 96 ILE A C 1
ATOM 742 O O . ILE A 1 96 ? -1.719 2.923 -2.678 1.00 93.06 96 ILE A O 1
ATOM 746 N N . ALA A 1 97 ? -2.256 4.507 -1.177 1.00 92.19 97 ALA A N 1
ATOM 747 C CA . ALA A 1 97 ? -1.981 5.625 -2.073 1.00 92.19 97 ALA A CA 1
ATOM 748 C C . ALA A 1 97 ? -0.512 5.648 -2.538 1.00 92.19 97 ALA A C 1
ATOM 750 O O . ALA A 1 97 ? -0.254 5.807 -3.733 1.00 92.19 97 ALA A O 1
ATOM 751 N N . PHE A 1 98 ? 0.448 5.431 -1.634 1.00 89.06 98 PHE A N 1
ATOM 752 C CA . PHE A 1 98 ? 1.870 5.366 -1.988 1.00 89.06 98 PHE A CA 1
ATOM 753 C C . PHE A 1 98 ? 2.212 4.158 -2.868 1.00 89.06 98 PHE A C 1
ATOM 755 O O . PHE A 1 98 ? 2.917 4.311 -3.869 1.00 89.06 98 PHE A O 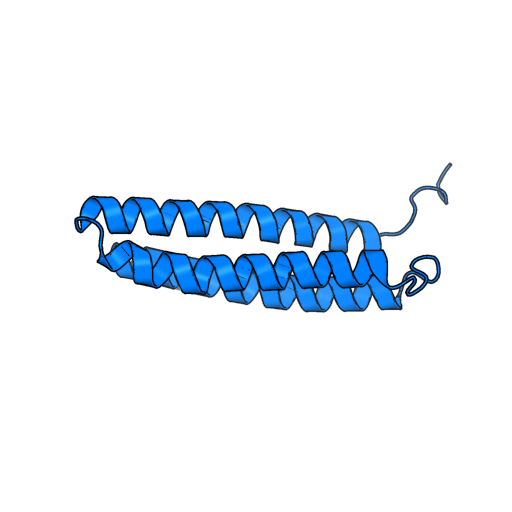1
ATOM 762 N N . THR A 1 99 ? 1.690 2.969 -2.561 1.00 89.69 99 THR A N 1
ATOM 763 C CA . THR A 1 99 ? 1.909 1.779 -3.397 1.00 89.69 99 THR A CA 1
ATOM 764 C C . THR A 1 99 ? 1.265 1.952 -4.771 1.00 89.69 99 THR A C 1
ATOM 766 O O . THR A 1 99 ? 1.851 1.566 -5.780 1.00 89.69 99 THR A O 1
ATOM 769 N N . PHE A 1 100 ? 0.103 2.606 -4.857 1.00 90.50 100 PHE A N 1
ATOM 770 C CA . PHE A 1 100 ? -0.527 2.929 -6.136 1.00 90.50 100 PHE A CA 1
ATOM 771 C C . PHE A 1 100 ? 0.322 3.886 -6.985 1.00 90.50 100 PHE A C 1
ATOM 773 O O . PHE A 1 100 ? 0.465 3.678 -8.191 1.00 90.50 100 PHE A O 1
ATOM 780 N N . GLN A 1 101 ? 0.939 4.902 -6.373 1.00 89.19 101 GLN A N 1
ATOM 781 C CA . GLN A 1 101 ? 1.896 5.767 -7.071 1.00 89.19 101 GLN A CA 1
ATOM 782 C C . GLN A 1 101 ? 3.095 4.970 -7.606 1.00 89.19 101 GLN A C 1
ATOM 784 O O . GLN A 1 101 ? 3.470 5.148 -8.765 1.00 89.19 101 GLN A O 1
ATOM 789 N N . SER A 1 102 ? 3.645 4.050 -6.807 1.00 86.75 102 SER A N 1
ATOM 790 C CA . SER A 1 102 ? 4.733 3.149 -7.224 1.00 86.75 102 SER A CA 1
ATOM 791 C C . SER A 1 102 ? 4.337 2.290 -8.434 1.00 86.75 102 SER A C 1
ATOM 793 O O . SER A 1 102 ? 5.078 2.217 -9.417 1.00 86.75 102 SER A O 1
ATOM 795 N N . LEU A 1 103 ? 3.113 1.748 -8.433 1.00 89.50 103 LEU A N 1
ATOM 796 C CA . LEU A 1 103 ? 2.579 0.968 -9.552 1.00 89.50 103 LEU A CA 1
ATOM 797 C C . LEU A 1 103 ? 2.497 1.800 -10.836 1.00 89.50 103 LEU A C 1
ATOM 799 O O . LEU A 1 103 ? 2.878 1.330 -11.910 1.00 89.50 103 LEU A O 1
ATOM 803 N N . ILE A 1 104 ? 2.037 3.051 -10.735 1.00 88.88 104 ILE A N 1
ATOM 804 C CA . ILE A 1 104 ? 1.997 3.980 -11.872 1.00 88.88 104 ILE A CA 1
ATOM 805 C C . ILE A 1 104 ? 3.412 4.266 -12.391 1.00 88.88 104 ILE A C 1
ATOM 807 O O . ILE A 1 104 ? 3.624 4.284 -13.605 1.00 88.88 104 ILE A O 1
ATOM 811 N N . GLU A 1 105 ? 4.385 4.490 -11.506 1.00 85.06 105 GLU A N 1
ATOM 812 C CA . GLU A 1 105 ? 5.788 4.700 -11.885 1.00 85.06 105 GLU A CA 1
ATOM 813 C C . GLU A 1 105 ? 6.352 3.489 -12.640 1.00 85.06 105 GLU A C 1
ATOM 815 O O . GLU A 1 105 ? 6.953 3.653 -13.703 1.00 85.06 105 GLU A O 1
ATOM 820 N N . ASN A 1 106 ? 6.125 2.277 -12.131 1.00 85.19 106 ASN A N 1
ATOM 821 C CA . ASN A 1 106 ? 6.573 1.040 -12.770 1.00 85.19 106 ASN A CA 1
ATOM 822 C C . ASN A 1 106 ? 5.891 0.827 -14.125 1.00 85.19 106 ASN A C 1
ATOM 824 O O . ASN A 1 106 ? 6.558 0.512 -15.109 1.00 85.19 106 ASN A O 1
ATOM 828 N N . TYR A 1 107 ? 4.592 1.107 -14.224 1.00 85.06 107 TYR A N 1
ATOM 829 C CA . TYR A 1 107 ? 3.866 1.061 -15.491 1.00 85.06 107 TYR A CA 1
ATOM 830 C C . TYR A 1 107 ? 4.395 2.064 -16.527 1.00 85.06 107 TYR A C 1
ATOM 832 O O . TYR A 1 107 ? 4.530 1.728 -17.704 1.00 85.06 107 TYR A O 1
ATOM 840 N N . ARG A 1 108 ? 4.736 3.292 -16.111 1.00 83.06 108 ARG A N 1
ATOM 841 C CA . ARG A 1 108 ? 5.351 4.299 -16.996 1.00 83.06 108 ARG A CA 1
ATOM 842 C C . ARG A 1 108 ? 6.710 3.837 -17.515 1.00 83.06 108 ARG A C 1
ATOM 844 O O . ARG A 1 108 ? 6.971 3.982 -18.703 1.00 83.06 108 ARG A O 1
ATOM 851 N N . LYS A 1 109 ? 7.537 3.238 -16.653 1.00 77.12 109 LYS A N 1
ATOM 852 C CA . LYS A 1 109 ? 8.824 2.647 -17.053 1.00 77.12 109 LYS A CA 1
ATOM 853 C C . LYS A 1 109 ? 8.632 1.496 -18.045 1.00 77.12 109 LYS A C 1
ATOM 855 O O . LYS A 1 109 ? 9.392 1.399 -18.997 1.00 77.12 109 LYS A O 1
ATOM 860 N N . LEU A 1 110 ? 7.609 0.655 -17.864 1.00 75.88 110 LEU A N 1
ATOM 861 C CA . LEU A 1 110 ? 7.297 -0.449 -18.785 1.00 75.88 110 LEU A CA 1
ATOM 862 C C . LEU A 1 110 ? 6.848 0.021 -20.173 1.00 75.88 110 LEU A C 1
ATOM 864 O O . LEU A 1 110 ? 7.150 -0.639 -21.161 1.00 75.88 110 LEU A O 1
ATOM 868 N N . LYS A 1 111 ? 6.126 1.144 -20.261 1.00 69.31 111 LYS A N 1
ATOM 869 C CA . LYS A 1 111 ? 5.689 1.703 -21.551 1.00 69.31 111 LYS A CA 1
ATOM 870 C C . LYS A 1 111 ? 6.815 2.321 -22.379 1.00 69.31 111 LYS A C 1
ATOM 872 O O . LYS A 1 111 ? 6.617 2.512 -23.574 1.00 69.31 111 LYS A O 1
ATOM 877 N N . GLY A 1 112 ? 7.969 2.585 -21.767 1.00 54.66 112 GLY A N 1
ATOM 878 C CA . GLY A 1 112 ? 9.128 3.150 -22.439 1.00 54.66 112 GLY A CA 1
ATOM 879 C C . GLY A 1 112 ? 8.952 4.617 -22.842 1.00 54.66 112 GLY A C 1
ATOM 880 O O . GLY A 1 112 ? 7.852 5.124 -23.058 1.00 54.66 112 GLY A O 1
ATOM 881 N N . ASN A 1 113 ? 10.094 5.294 -22.917 1.00 52.38 113 ASN A N 1
ATOM 882 C CA . ASN A 1 113 ? 10.352 6.512 -23.680 1.00 52.38 113 ASN A CA 1
ATOM 883 C C . ASN A 1 113 ? 9.331 6.788 -24.805 1.00 52.38 113 ASN A C 1
ATOM 885 O O . ASN A 1 113 ? 9.400 6.206 -25.885 1.00 52.38 113 ASN A O 1
ATOM 889 N N . VAL A 1 114 ? 8.455 7.776 -24.609 1.00 47.03 114 VAL A N 1
ATOM 890 C CA . VAL A 1 114 ? 7.713 8.427 -25.709 1.00 47.03 114 VAL A CA 1
ATOM 891 C C . VAL A 1 114 ? 8.595 9.383 -26.529 1.00 47.03 114 VAL A C 1
ATOM 893 O O . VAL A 1 114 ? 8.083 10.175 -27.307 1.00 47.03 114 VAL A O 1
ATOM 896 N N . THR A 1 115 ? 9.923 9.304 -26.416 1.00 42.38 115 THR A N 1
ATOM 897 C CA . THR A 1 115 ? 10.854 10.013 -27.310 1.00 42.38 115 THR A CA 1
ATOM 898 C C . THR A 1 115 ? 11.029 9.333 -28.670 1.00 42.38 115 THR A C 1
ATOM 900 O O . THR A 1 115 ? 11.673 9.907 -29.535 1.00 42.38 115 THR A O 1
ATOM 903 N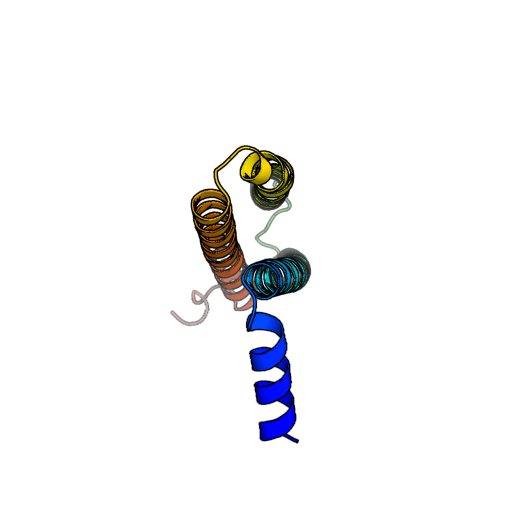 N . LEU A 1 116 ? 10.433 8.154 -28.905 1.00 42.25 116 LEU A N 1
ATOM 904 C CA . LEU A 1 116 ? 10.407 7.522 -30.236 1.00 42.25 116 LEU A CA 1
ATOM 905 C C . LEU A 1 116 ? 9.230 7.988 -31.124 1.00 42.25 116 LEU A C 1
ATOM 907 O O . LEU A 1 116 ? 9.108 7.542 -32.261 1.00 42.25 116 LEU A O 1
ATOM 911 N N . PHE A 1 117 ? 8.352 8.854 -30.603 1.00 41.56 117 PHE A N 1
ATOM 912 C CA . PHE A 1 117 ? 7.222 9.453 -31.330 1.00 41.56 117 PHE A CA 1
ATOM 913 C C . PHE A 1 117 ? 7.268 10.996 -31.317 1.00 41.56 117 PHE A C 1
ATOM 915 O O . PHE A 1 117 ? 6.222 11.648 -31.328 1.00 41.56 117 PHE A O 1
ATOM 922 N N . GLN A 1 118 ? 8.471 11.578 -31.289 1.00 34.50 118 GLN A N 1
ATOM 923 C CA . GLN A 1 118 ? 8.717 12.972 -31.678 1.00 34.50 118 GLN A CA 1
ATOM 924 C C . GLN A 1 118 ? 9.724 13.022 -32.820 1.00 34.50 118 GLN A C 1
ATOM 926 O O . GLN A 1 118 ? 10.705 12.251 -32.759 1.00 34.50 118 GLN A O 1
#

Sequence (118 aa):
MKIEFFNFLRSVVQTEDGLVLYALALIVSMEIIDFVTGTIAAIINPDIEYKSKIGINGLLRKISGVLLLMILIPASVLLPEKTGFVFLHSICLGYIAFTFQSLIENYRKLKGNVTLFQ

pLDDT: mean 81.58, std 14.4, range [34.5, 94.12]

Foldseek 3Di:
DVVVVVVVLVVQCPDLVSVLVSLVVVLVVLVVLLVVLQVVLCVPDPVVPCPVVPVVVLVVVVVVLVVCCVVLLVVLVVDDPVSSSVSSNVSSVVSSVVSVVSNVVSVVSVVDDPVVVD

Radius of gyration: 17.97 Å; chains: 1; bounding box: 47×28×54 Å

InterPro domains:
  IPR006480 Bacteriophage holin family [PF05105] (20-113)
  IPR006480 Bacteriophage holin family [TIGR01593] (6-110)

Secondary structure (DSSP, 8-state):
-HHHHHHHHHHHTSSHHHHHHHHHHHHHHHHHHHHHHHHHHHHH-TTS---HHHHHHHHHHHHHHHHHHHHHHHHGGGS-HHHHHHHHHHHHHHHHHHHHHHHHHHHHHHH--GGGG-

Organism: Streptococcus pneumoniae (NCBI:txid1313)